Protein AF-A0A920MKR8-F1 (afdb_monomer)

Sequence (164 aa):
MLYVSTPLGYVAAIDARTGQEIWTFSTETWEHGRPANNGFNHRGVTFWEKPTSDGFEPRIIMSTANAFLWSINAETGEPDDSFGTNGRTDLTEGLGRYVDRSMIAHSAAVPIVGDTVIIGSVVYDQPMFDMTPEKLTDLPPGHVRGLTLIQESRNGFFIHSPVW

pLDDT: mean 88.16, std 14.95, range [36.19, 98.69]

Secondary structure (DSSP, 8-state):
-EEEE-TTSEEEEE-TTT--EEEEEE--GGGG-SPTTT-S-----EEEEEEETTEEEEEEEEE-TTSEEEEEETTT--B-TTSTBTTEEESSTTSSS---GGGEE--SPPPEETTEEEE--EEP-S--TTT--SSGGGSPP-EEEEEES--SSS-PPP--EE--

Mean predicted aligned error: 5.73 Å

Structure (mmCIF, N/CA/C/O backbone):
data_AF-A0A920MKR8-F1
#
_entry.id   AF-A0A920MKR8-F1
#
loop_
_atom_site.group_PDB
_atom_site.id
_atom_site.type_symbol
_atom_site.label_atom_id
_atom_site.label_alt_id
_atom_site.label_comp_id
_atom_site.label_asym_id
_atom_site.label_entity_id
_atom_site.label_seq_id
_atom_site.pdbx_PDB_ins_code
_atom_site.Cartn_x
_atom_site.Cartn_y
_atom_site.Cartn_z
_atom_site.occupancy
_atom_site.B_iso_or_equiv
_atom_site.auth_seq_id
_atom_site.auth_comp_id
_atom_site.auth_asym_id
_atom_site.auth_atom_id
_atom_site.pdbx_PDB_model_num
ATOM 1 N N . MET A 1 1 ? -13.960 5.295 11.675 1.00 92.81 1 MET A N 1
ATOM 2 C CA . MET A 1 1 ? -12.561 5.654 11.372 1.00 92.81 1 MET A CA 1
ATOM 3 C C . MET A 1 1 ? -12.478 6.015 9.899 1.00 92.81 1 MET A C 1
ATOM 5 O O . MET A 1 1 ? -13.155 5.369 9.106 1.00 92.81 1 MET A O 1
ATOM 9 N N . LEU A 1 2 ? -11.746 7.068 9.549 1.00 97.38 2 LEU A N 1
ATOM 10 C CA . LEU A 1 2 ? -11.441 7.452 8.171 1.00 97.38 2 LEU A CA 1
ATOM 11 C C . LEU A 1 2 ? -9.961 7.160 7.916 1.00 97.38 2 LEU A C 1
ATOM 13 O O . LEU A 1 2 ? -9.128 7.578 8.714 1.00 97.38 2 LEU A O 1
ATOM 17 N N . TYR A 1 3 ? -9.643 6.484 6.814 1.00 98.31 3 TYR A N 1
ATOM 18 C CA . TYR A 1 3 ? -8.264 6.201 6.415 1.00 98.31 3 TYR A CA 1
ATOM 19 C C . TYR A 1 3 ? -7.901 7.013 5.180 1.00 98.31 3 TYR A C 1
ATOM 21 O O . TYR A 1 3 ? -8.637 7.002 4.191 1.00 98.31 3 TYR A O 1
ATOM 29 N N . VAL A 1 4 ? -6.769 7.709 5.228 1.00 97.00 4 VAL A N 1
ATOM 30 C CA . VAL A 1 4 ? -6.294 8.558 4.130 1.00 97.00 4 VAL A CA 1
ATOM 31 C C . VAL A 1 4 ? -4.841 8.256 3.810 1.00 97.00 4 VAL A C 1
ATOM 33 O O . VAL A 1 4 ? -4.041 8.025 4.711 1.00 97.00 4 VAL A O 1
ATOM 36 N N . SER A 1 5 ? -4.495 8.280 2.523 1.00 97.19 5 SER A N 1
ATOM 37 C CA . SER A 1 5 ? -3.104 8.219 2.070 1.00 97.19 5 SER A CA 1
ATOM 38 C C . SER A 1 5 ? -2.625 9.564 1.551 1.00 97.19 5 SER A C 1
ATOM 40 O O . SER A 1 5 ? -3.413 10.297 0.951 1.00 97.19 5 SER A O 1
ATOM 42 N N . THR A 1 6 ? -1.325 9.825 1.643 1.00 95.94 6 THR A N 1
ATOM 43 C CA . THR A 1 6 ? -0.693 10.980 0.991 1.00 95.94 6 THR A CA 1
ATOM 44 C C . THR A 1 6 ? 0.174 10.557 -0.201 1.00 95.94 6 THR A C 1
ATOM 46 O O . THR A 1 6 ? 0.631 9.412 -0.263 1.00 95.94 6 THR A O 1
ATOM 49 N N . PRO A 1 7 ? 0.476 11.476 -1.139 1.00 93.69 7 PRO A N 1
ATOM 50 C CA . PRO A 1 7 ? 1.400 11.202 -2.241 1.00 93.69 7 PRO A CA 1
ATOM 51 C C . PRO A 1 7 ? 2.816 10.778 -1.818 1.00 93.69 7 PRO A C 1
ATOM 53 O O . PRO A 1 7 ? 3.509 10.134 -2.600 1.00 93.69 7 PRO A O 1
ATOM 56 N N . LEU A 1 8 ? 3.243 11.118 -0.594 1.00 94.50 8 LEU A N 1
ATOM 57 C CA . LEU A 1 8 ? 4.551 10.746 -0.037 1.00 94.50 8 LEU A CA 1
ATOM 58 C C . LEU A 1 8 ? 4.542 9.384 0.671 1.00 94.50 8 LEU A C 1
ATOM 60 O O . LEU A 1 8 ? 5.510 9.033 1.339 1.00 94.50 8 LEU A O 1
ATOM 64 N N . GLY A 1 9 ? 3.464 8.611 0.533 1.00 95.38 9 GLY A N 1
ATOM 65 C CA . GLY A 1 9 ? 3.389 7.261 1.075 1.00 95.38 9 GLY A CA 1
ATOM 66 C C . GLY A 1 9 ? 3.105 7.204 2.573 1.00 95.38 9 GLY A C 1
ATOM 67 O O . GLY A 1 9 ? 3.532 6.253 3.226 1.00 95.38 9 GLY A O 1
ATOM 68 N N . TYR A 1 10 ? 2.411 8.205 3.114 1.00 97.62 10 TYR A N 1
ATOM 69 C CA . TYR A 1 10 ? 1.848 8.119 4.459 1.00 97.62 10 TYR A CA 1
ATOM 70 C C . TYR A 1 10 ? 0.446 7.523 4.407 1.00 97.62 10 TYR A C 1
ATOM 72 O O . TYR A 1 10 ? -0.279 7.754 3.436 1.00 97.62 10 TYR A O 1
ATOM 80 N N . VAL A 1 11 ? 0.058 6.839 5.480 1.00 98.12 11 VAL A N 1
ATOM 81 C CA . VAL A 1 11 ? -1.326 6.469 5.791 1.00 98.12 11 VAL A CA 1
ATOM 82 C C . VAL A 1 11 ? -1.656 7.006 7.170 1.00 98.12 11 VAL A C 1
ATOM 84 O O . VAL A 1 11 ? -0.867 6.822 8.088 1.00 98.12 11 VAL A O 1
ATOM 87 N N . ALA A 1 12 ? -2.813 7.635 7.328 1.00 98.38 12 ALA A N 1
ATOM 88 C CA . ALA A 1 12 ? -3.306 8.051 8.633 1.00 98.38 12 ALA A CA 1
ATOM 89 C C . ALA A 1 12 ? -4.712 7.509 8.880 1.00 98.38 12 ALA A C 1
ATOM 91 O O . ALA A 1 12 ? -5.538 7.460 7.959 1.00 98.38 12 ALA A O 1
ATOM 92 N N . ALA A 1 13 ? -4.983 7.148 10.131 1.00 98.69 13 ALA A N 1
ATOM 93 C CA . ALA A 1 13 ? -6.330 6.956 10.638 1.00 98.69 13 ALA A CA 1
ATOM 94 C C . ALA A 1 13 ? -6.792 8.206 11.378 1.00 98.69 13 ALA A C 1
ATOM 96 O O . ALA A 1 13 ? -6.076 8.767 12.206 1.00 98.69 13 ALA A O 1
ATOM 97 N N . ILE A 1 14 ? -8.017 8.623 11.087 1.00 98.56 14 ILE A N 1
ATOM 98 C CA . ILE A 1 14 ? -8.629 9.833 11.621 1.00 98.56 14 ILE A CA 1
ATOM 99 C C . ILE A 1 14 ? -9.986 9.462 12.227 1.00 98.56 14 ILE A C 1
ATOM 101 O O . ILE A 1 14 ? -10.761 8.682 11.653 1.00 98.56 14 ILE A O 1
ATOM 105 N N . ASP A 1 15 ? -10.311 10.028 13.386 1.00 98.31 15 ASP A N 1
ATOM 106 C CA . ASP A 1 15 ? -11.672 9.997 13.911 1.00 98.31 15 ASP A CA 1
ATOM 107 C C . ASP A 1 15 ? -12.575 10.788 12.952 1.00 98.31 15 ASP A C 1
ATOM 109 O O . ASP A 1 15 ? -12.464 12.003 12.805 1.00 98.31 15 ASP A O 1
ATOM 113 N N . ALA A 1 16 ? -13.490 10.089 12.279 1.00 96.69 16 ALA A N 1
ATOM 114 C CA . ALA A 1 16 ? -14.320 10.678 11.229 1.00 96.69 16 ALA A CA 1
ATOM 115 C C . ALA A 1 16 ? -15.314 11.738 11.746 1.00 96.69 16 ALA A C 1
ATOM 117 O O . ALA A 1 16 ? -15.859 12.500 10.952 1.00 96.69 16 ALA A O 1
ATOM 118 N N . ARG A 1 17 ? -15.578 11.777 13.057 1.00 98.06 17 ARG A N 1
ATOM 119 C CA . ARG A 1 17 ? -16.476 12.742 13.694 1.00 98.06 17 ARG A CA 1
ATOM 120 C C . ARG A 1 17 ? -15.723 13.982 14.162 1.00 98.06 17 ARG A C 1
ATOM 122 O O . ARG A 1 17 ? -16.268 15.076 14.061 1.00 98.06 17 ARG A O 1
ATOM 129 N N . THR A 1 18 ? -14.520 13.820 14.713 1.00 98.19 18 THR A N 1
ATOM 130 C CA . THR A 1 18 ? -13.758 14.928 15.318 1.00 98.19 18 THR A CA 1
ATOM 131 C C . THR A 1 18 ? -12.656 15.478 14.418 1.00 98.19 18 THR A C 1
ATOM 133 O O . THR A 1 18 ? -12.204 16.599 14.636 1.00 98.19 18 THR A O 1
ATOM 136 N N . GLY A 1 19 ? -12.216 14.711 13.420 1.00 97.56 19 GLY A N 1
ATOM 137 C CA . GLY A 1 19 ? -11.065 15.040 12.582 1.00 97.56 19 GLY A CA 1
ATOM 138 C C . GLY A 1 19 ? -9.714 14.851 13.279 1.00 97.56 19 GLY A C 1
ATOM 139 O O . GLY A 1 19 ? -8.695 15.238 12.716 1.00 97.56 19 GLY A O 1
ATOM 140 N N . GLN A 1 20 ? -9.682 14.285 14.490 1.00 98.38 20 GLN A N 1
ATOM 141 C CA . GLN A 1 20 ? -8.433 14.033 15.209 1.00 98.38 20 GLN A CA 1
ATOM 142 C C . GLN A 1 20 ? -7.694 12.829 14.625 1.00 98.38 20 GLN A C 1
ATOM 144 O O . GLN A 1 20 ? -8.302 11.794 14.349 1.00 98.38 20 GLN A O 1
ATOM 149 N N . GLU A 1 21 ? -6.381 12.966 14.459 1.00 98.25 21 GLU A N 1
ATOM 150 C CA . GLU A 1 21 ? -5.497 11.857 14.110 1.00 98.25 21 GLU A CA 1
ATOM 151 C C . GLU A 1 21 ? -5.472 10.818 15.239 1.00 98.25 21 GLU A C 1
ATOM 153 O O . GLU A 1 21 ? -5.374 11.168 16.415 1.00 98.25 21 GLU A O 1
ATOM 158 N N . ILE A 1 22 ? -5.576 9.545 14.864 1.00 98.50 22 ILE A N 1
ATOM 159 C CA . ILE A 1 22 ? -5.484 8.390 15.763 1.00 98.50 22 ILE A CA 1
ATOM 160 C C . ILE A 1 22 ? -4.078 7.796 15.671 1.00 98.50 22 ILE A C 1
ATOM 162 O O . ILE A 1 22 ? -3.421 7.595 16.689 1.00 98.50 22 ILE A O 1
ATOM 166 N N . TRP A 1 23 ? -3.615 7.546 14.447 1.00 98.69 23 TRP A N 1
ATOM 167 C CA . TRP A 1 23 ? -2.258 7.104 14.149 1.00 98.69 23 TRP A CA 1
ATOM 168 C C . TRP A 1 23 ? -1.855 7.547 12.744 1.00 98.69 23 TRP A C 1
ATOM 170 O O . TRP A 1 23 ? -2.711 7.743 11.874 1.00 98.69 23 TRP A O 1
ATOM 180 N N . THR A 1 24 ? -0.544 7.626 12.517 1.00 98.56 24 THR A N 1
ATOM 181 C CA . THR A 1 24 ? 0.066 7.836 11.202 1.00 98.56 24 THR A CA 1
ATOM 182 C C . THR A 1 24 ? 1.202 6.844 10.990 1.00 98.56 24 THR A C 1
ATOM 184 O O . THR A 1 24 ? 2.035 6.636 11.868 1.00 98.56 24 THR A O 1
ATOM 187 N N . PHE A 1 25 ? 1.257 6.272 9.793 1.00 98.56 25 PHE A N 1
ATOM 188 C CA . PHE A 1 25 ? 2.292 5.364 9.324 1.00 98.56 25 PHE A CA 1
ATOM 189 C C . PHE A 1 25 ? 3.006 5.952 8.100 1.00 98.56 25 PHE A C 1
ATOM 191 O O . PHE A 1 25 ? 2.360 6.505 7.207 1.00 98.56 25 PHE A O 1
ATOM 198 N N . SER A 1 26 ? 4.333 5.813 8.041 1.00 97.56 26 SER A N 1
ATOM 199 C CA . SER A 1 26 ? 5.169 6.218 6.904 1.00 97.56 26 SER A CA 1
ATOM 200 C C . SER A 1 26 ? 5.774 4.992 6.235 1.00 97.56 26 SER A C 1
ATOM 202 O O . SER A 1 26 ? 6.393 4.163 6.891 1.00 97.56 26 SER A O 1
ATOM 204 N N . THR A 1 27 ? 5.656 4.913 4.911 1.00 96.25 27 THR A N 1
ATOM 205 C CA . THR A 1 27 ? 6.319 3.873 4.102 1.00 96.25 27 THR A CA 1
ATOM 206 C C . THR A 1 27 ? 7.738 4.254 3.679 1.00 96.25 27 THR A C 1
ATOM 208 O O . THR A 1 27 ? 8.413 3.449 3.034 1.00 96.25 27 THR A O 1
ATOM 211 N N . GLU A 1 28 ? 8.142 5.503 3.954 1.00 95.56 28 GLU A N 1
ATOM 212 C CA . GLU A 1 28 ? 9.429 6.097 3.555 1.00 95.56 28 GLU A CA 1
ATOM 213 C C . GLU A 1 28 ? 9.695 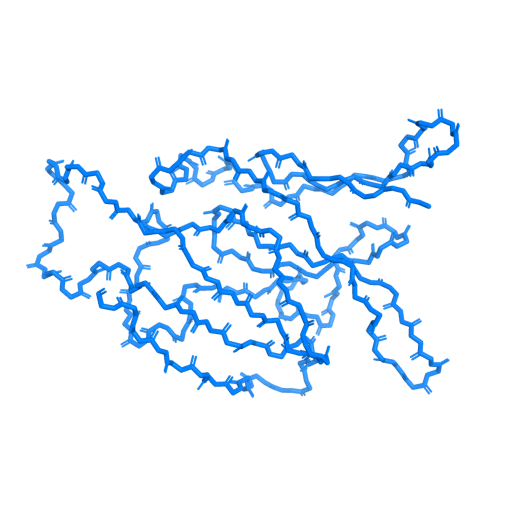6.010 2.042 1.00 95.56 28 GLU A C 1
ATOM 215 O O . GLU A 1 28 ? 10.821 6.116 1.567 1.00 95.56 28 GLU A O 1
ATOM 220 N N . THR A 1 29 ? 8.639 5.868 1.228 1.00 94.12 29 THR A N 1
ATOM 221 C CA . THR A 1 29 ? 8.783 5.697 -0.226 1.00 94.12 29 THR A CA 1
ATOM 222 C C . THR A 1 29 ? 9.502 6.859 -0.913 1.00 94.12 29 THR A C 1
ATOM 224 O O . THR A 1 29 ? 10.019 6.676 -2.013 1.00 94.12 29 THR A O 1
ATOM 227 N N . TRP A 1 30 ? 9.511 8.043 -0.299 1.00 92.88 30 TRP A N 1
ATOM 228 C CA . TRP A 1 30 ? 10.177 9.240 -0.804 1.00 92.88 30 TRP A CA 1
ATOM 229 C C . TRP A 1 30 ? 11.705 9.170 -0.702 1.00 92.88 30 TRP A C 1
ATOM 231 O O . TRP A 1 30 ? 12.383 9.862 -1.462 1.00 92.88 30 TRP A O 1
ATOM 241 N N . GLU A 1 31 ? 12.253 8.303 0.154 1.00 94.00 31 GLU A N 1
ATOM 242 C CA . GLU A 1 31 ? 13.701 8.098 0.274 1.00 94.00 31 GLU A CA 1
ATOM 243 C C . GLU A 1 31 ? 14.306 7.449 -0.978 1.00 94.00 31 GLU A C 1
ATOM 245 O O . GLU A 1 31 ? 15.488 7.616 -1.265 1.00 94.00 31 GLU A O 1
ATOM 250 N N . HIS A 1 32 ? 13.484 6.770 -1.784 1.00 89.88 32 HIS A N 1
ATOM 251 C CA . HIS A 1 32 ? 13.904 6.126 -3.031 1.00 89.88 32 HIS A CA 1
ATOM 252 C C . HIS A 1 32 ? 13.899 7.065 -4.248 1.00 89.88 32 HIS A C 1
ATOM 254 O O . HIS A 1 32 ? 14.026 6.613 -5.386 1.00 89.88 32 HIS A O 1
ATOM 260 N N . GLY A 1 33 ? 13.767 8.374 -4.024 1.00 89.00 33 GLY A N 1
ATOM 261 C CA . GLY A 1 33 ? 13.783 9.378 -5.079 1.00 89.00 33 GLY A CA 1
ATOM 262 C C . GLY A 1 33 ? 12.445 9.522 -5.801 1.00 89.00 33 GLY A C 1
ATOM 263 O O . GLY A 1 33 ? 11.382 9.153 -5.299 1.00 89.00 33 GLY A O 1
ATOM 264 N N . ARG A 1 34 ? 12.484 10.144 -6.984 1.00 89.12 34 ARG A N 1
ATOM 265 C CA . ARG A 1 34 ? 11.275 10.451 -7.754 1.00 89.12 34 ARG A CA 1
ATOM 266 C C . ARG A 1 34 ? 10.658 9.155 -8.316 1.00 89.12 34 ARG A C 1
ATOM 268 O O . ARG A 1 34 ? 11.342 8.466 -9.066 1.00 89.12 34 ARG A O 1
ATOM 275 N N . PRO A 1 35 ? 9.368 8.870 -8.052 1.00 90.88 35 PRO A N 1
ATOM 276 C CA . PRO A 1 35 ? 8.693 7.692 -8.595 1.00 90.88 35 PRO A CA 1
ATOM 277 C C . PRO A 1 35 ? 8.609 7.683 -10.123 1.00 90.88 35 PRO A C 1
ATOM 279 O O . PRO A 1 35 ? 8.540 8.746 -10.753 1.00 90.88 35 PRO A O 1
ATOM 282 N N . ALA A 1 36 ? 8.518 6.483 -10.702 1.00 87.94 36 ALA A N 1
ATOM 283 C CA . ALA A 1 36 ? 8.406 6.287 -12.143 1.00 87.94 36 ALA A CA 1
ATOM 284 C C . ALA A 1 36 ? 7.225 7.067 -12.752 1.00 87.94 36 ALA A C 1
ATOM 286 O O . ALA A 1 36 ? 6.093 7.002 -12.261 1.00 87.94 36 ALA A O 1
ATOM 287 N N . ASN A 1 37 ? 7.506 7.775 -13.852 1.00 84.19 37 ASN A N 1
ATOM 288 C CA . ASN A 1 37 ? 6.569 8.544 -14.679 1.00 84.19 37 ASN A CA 1
ATOM 289 C C . ASN A 1 37 ? 5.832 9.686 -13.937 1.00 84.19 37 ASN A C 1
ATOM 291 O O . ASN A 1 37 ? 6.196 10.861 -14.030 1.00 84.19 37 ASN A O 1
ATOM 295 N N . ASN A 1 38 ? 4.838 9.338 -13.122 1.00 81.75 38 ASN A N 1
ATOM 296 C CA . ASN A 1 38 ? 3.878 10.272 -12.536 1.00 81.75 38 ASN A CA 1
ATOM 297 C C . ASN A 1 38 ? 4.388 11.007 -11.282 1.00 81.75 38 ASN A C 1
ATOM 299 O O . ASN A 1 3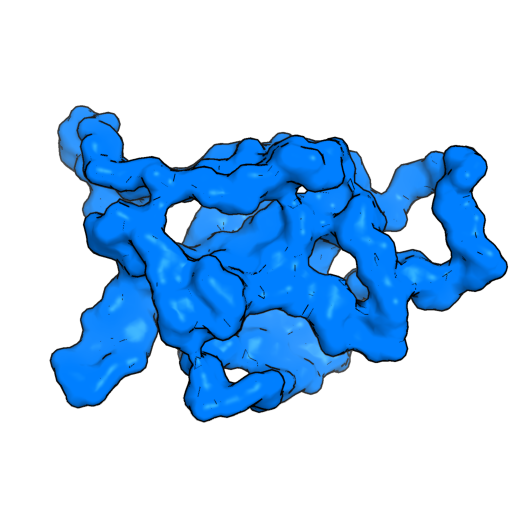8 ? 3.654 11.817 -10.722 1.00 81.75 38 ASN A O 1
ATOM 303 N N . GLY A 1 39 ? 5.616 10.756 -10.817 1.00 86.31 39 GLY A N 1
ATOM 304 C CA . GLY A 1 39 ? 6.138 11.352 -9.584 1.00 86.31 39 GLY A CA 1
ATOM 305 C C . GLY A 1 39 ? 5.336 10.948 -8.336 1.00 86.31 39 GLY A C 1
ATOM 306 O O . GLY A 1 39 ? 4.702 9.893 -8.307 1.00 86.31 39 GLY A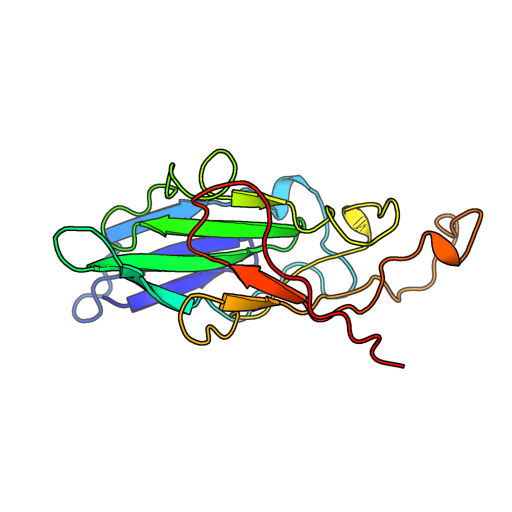 O 1
ATOM 307 N N . PHE A 1 40 ? 5.366 11.781 -7.291 1.00 89.94 40 PHE A N 1
ATOM 308 C CA . PHE A 1 40 ? 4.628 11.522 -6.051 1.00 89.94 40 PHE A CA 1
ATOM 309 C C . PHE A 1 40 ? 3.133 11.756 -6.255 1.00 89.94 40 PHE A C 1
ATOM 311 O O . PHE A 1 40 ? 2.650 12.883 -6.195 1.00 89.94 40 PHE A O 1
ATOM 318 N N . ASN A 1 41 ? 2.413 10.666 -6.497 1.00 91.81 41 ASN A N 1
ATOM 319 C CA . ASN A 1 41 ? 0.963 10.604 -6.571 1.00 91.81 41 ASN A CA 1
ATOM 320 C C . ASN A 1 41 ? 0.503 9.297 -5.925 1.00 91.81 41 ASN A C 1
ATOM 322 O O . ASN A 1 41 ? 1.121 8.253 -6.125 1.00 91.81 41 ASN A O 1
ATOM 326 N N . HIS A 1 42 ? -0.601 9.337 -5.182 1.00 95.19 42 HIS A N 1
ATOM 327 C CA . HIS A 1 42 ? -1.200 8.147 -4.586 1.00 95.19 42 HIS A CA 1
ATOM 328 C C . HIS A 1 42 ? -2.721 8.306 -4.521 1.00 95.19 42 HIS A C 1
ATOM 330 O O . HIS A 1 42 ? -3.209 9.377 -4.166 1.00 95.19 42 HIS A O 1
ATOM 336 N N . ARG A 1 43 ? -3.471 7.271 -4.911 1.00 94.88 43 ARG A N 1
ATOM 337 C CA . ARG A 1 43 ? -4.926 7.354 -5.148 1.00 94.88 43 ARG A CA 1
ATOM 338 C C . ARG A 1 43 ? -5.783 6.730 -4.048 1.00 94.88 43 ARG A C 1
ATOM 340 O O . ARG A 1 43 ? -7.001 6.734 -4.178 1.00 94.88 43 ARG A O 1
ATOM 347 N N . GLY A 1 44 ? -5.179 6.215 -2.983 1.00 95.56 44 GLY A N 1
ATOM 348 C CA . GLY A 1 44 ? -5.909 5.723 -1.817 1.00 95.56 44 GLY A CA 1
ATOM 349 C C . GLY A 1 44 ? -5.417 4.374 -1.317 1.00 95.56 44 GLY A C 1
ATOM 350 O O . GLY A 1 44 ? -4.553 3.746 -1.918 1.00 95.56 44 GLY A O 1
ATOM 351 N N . VAL A 1 45 ? -6.006 3.934 -0.213 1.00 98.12 45 VAL A N 1
ATOM 352 C CA . VAL A 1 45 ? -5.755 2.632 0.411 1.00 98.12 45 VAL A CA 1
ATOM 353 C C . VAL A 1 45 ? -6.970 1.727 0.264 1.00 98.12 45 VAL A C 1
ATOM 355 O O . VAL A 1 45 ? -8.039 2.174 -0.149 1.00 98.12 45 VAL A O 1
ATOM 358 N N . THR A 1 46 ? -6.828 0.450 0.597 1.00 98.44 46 THR A N 1
ATOM 359 C CA . THR A 1 46 ? -7.948 -0.500 0.618 1.00 98.44 46 THR A CA 1
ATOM 360 C C . THR A 1 46 ? -8.064 -1.139 1.990 1.00 98.44 46 THR A C 1
ATOM 362 O O . THR A 1 46 ? -7.064 -1.560 2.560 1.00 98.44 46 THR A O 1
ATOM 365 N N . PHE A 1 47 ? -9.278 -1.178 2.533 1.00 98.06 47 PHE A N 1
ATOM 366 C CA . PHE A 1 47 ? -9.571 -1.886 3.773 1.00 98.06 47 PHE A CA 1
ATOM 367 C C . PHE A 1 47 ? -9.819 -3.365 3.475 1.00 98.06 47 PHE A C 1
ATOM 369 O O . PHE A 1 47 ? -10.512 -3.690 2.510 1.00 98.06 47 PHE A O 1
ATOM 376 N N . TRP A 1 48 ? -9.276 -4.246 4.305 1.00 97.88 48 TRP A N 1
ATOM 377 C CA . TRP A 1 48 ? -9.460 -5.688 4.199 1.00 97.88 48 TRP A CA 1
ATOM 378 C C . TRP A 1 48 ? -9.672 -6.297 5.579 1.00 97.88 48 TRP A C 1
ATOM 380 O O . TRP A 1 48 ? -8.941 -5.992 6.517 1.00 97.88 48 TRP A O 1
ATOM 390 N N . GLU A 1 49 ? -10.671 -7.162 5.699 1.00 97.06 49 GLU A N 1
ATOM 391 C CA . GLU A 1 49 ? -10.905 -7.954 6.904 1.00 97.06 49 GLU A CA 1
ATOM 392 C C . GLU A 1 49 ? -10.090 -9.237 6.791 1.00 97.06 49 GLU A C 1
ATOM 394 O O . GLU A 1 49 ? -10.488 -10.175 6.103 1.00 97.06 49 GLU A O 1
ATOM 399 N N . LYS A 1 50 ? -8.923 -9.265 7.437 1.00 95.88 50 LYS A N 1
ATOM 400 C CA . LYS A 1 50 ? -8.051 -10.435 7.423 1.00 95.88 50 LYS A CA 1
ATOM 401 C C . LYS A 1 50 ? -8.677 -11.557 8.247 1.00 95.88 50 LYS A C 1
ATOM 403 O O . LYS A 1 50 ? -8.860 -11.353 9.447 1.00 95.88 50 LYS A O 1
ATOM 408 N N . PRO A 1 51 ? -8.946 -12.738 7.675 1.00 93.94 51 PRO A N 1
ATOM 409 C CA . PRO A 1 51 ? -9.445 -13.868 8.447 1.00 93.94 51 PRO A CA 1
ATOM 410 C C . PRO A 1 51 ? -8.408 -14.354 9.469 1.00 93.94 51 PRO A C 1
ATOM 412 O O . PRO A 1 51 ? -7.222 -14.474 9.156 1.00 93.94 51 PRO A O 1
ATOM 415 N N . THR A 1 52 ? -8.859 -14.674 10.679 1.00 91.12 52 THR A N 1
ATOM 416 C CA . THR A 1 52 ? -8.074 -15.323 11.739 1.00 91.12 52 THR A CA 1
ATOM 417 C C . THR A 1 52 ? -8.852 -16.498 12.336 1.00 91.12 52 THR A C 1
ATOM 419 O O . THR A 1 52 ? -10.015 -16.724 11.998 1.00 91.12 52 THR A O 1
ATOM 422 N N . SER A 1 53 ? -8.228 -17.273 13.231 1.00 90.88 53 SER A N 1
ATOM 423 C CA . SER A 1 53 ? -8.900 -18.371 13.947 1.00 90.88 53 SER A CA 1
ATOM 424 C C . SER A 1 53 ? -10.131 -17.920 14.735 1.00 90.88 53 SER A C 1
ATOM 426 O O . SER A 1 53 ? -11.071 -18.696 14.896 1.00 90.88 53 SER A O 1
ATOM 428 N N . ASP A 1 54 ? -10.120 -16.674 15.208 1.00 92.69 54 ASP A N 1
ATOM 429 C CA . ASP A 1 54 ? -11.086 -16.137 16.169 1.00 92.69 54 ASP A CA 1
ATOM 430 C C . ASP A 1 54 ? -11.968 -15.028 15.568 1.00 92.69 54 ASP A C 1
ATOM 432 O O . ASP A 1 54 ? -12.710 -14.358 16.287 1.00 92.69 54 ASP A O 1
ATOM 436 N N . GLY A 1 55 ? -11.918 -14.836 14.245 1.00 94.25 55 GLY A N 1
ATOM 437 C CA . GLY A 1 55 ? -12.739 -13.862 13.533 1.00 94.25 55 GLY A CA 1
ATOM 438 C C . GLY A 1 55 ? -11.972 -13.152 12.428 1.00 94.25 55 GLY A C 1
ATOM 439 O O . GLY A 1 55 ? -11.423 -13.791 11.533 1.00 94.25 55 GLY A O 1
ATOM 440 N N . PHE A 1 56 ? -11.978 -11.821 12.475 1.00 95.44 56 PHE A N 1
ATOM 441 C CA . PHE A 1 56 ? -11.306 -10.979 11.496 1.00 95.44 56 PHE A CA 1
ATOM 442 C C . PHE A 1 56 ? -10.500 -9.890 12.185 1.00 95.44 56 PHE A C 1
ATOM 444 O O . PHE A 1 56 ? -10.955 -9.293 13.159 1.00 95.44 56 PHE A O 1
ATOM 451 N N . GLU A 1 57 ? -9.329 -9.596 11.635 1.00 96.25 57 GLU A N 1
ATOM 452 C CA . GLU A 1 57 ? -8.520 -8.460 12.045 1.00 96.25 57 GLU A CA 1
ATOM 453 C C . GLU A 1 57 ? -8.441 -7.441 10.900 1.00 96.25 57 GLU A C 1
ATOM 455 O O . GLU A 1 57 ? -8.057 -7.783 9.778 1.00 96.25 57 GLU A O 1
ATOM 460 N N . PRO A 1 58 ? -8.787 -6.171 11.130 1.00 97.81 58 PRO A N 1
ATOM 461 C CA . PRO A 1 58 ? -8.849 -5.198 10.054 1.00 97.81 58 PRO A CA 1
ATOM 462 C C . PRO A 1 58 ? -7.443 -4.782 9.593 1.00 97.81 58 PRO A C 1
ATOM 464 O O . PRO A 1 58 ? -6.519 -4.582 10.393 1.00 97.81 58 PRO A O 1
ATOM 467 N N . ARG A 1 59 ? -7.275 -4.635 8.279 1.00 98.38 59 ARG A N 1
ATOM 468 C CA . ARG A 1 59 ? -6.027 -4.238 7.623 1.00 98.38 59 ARG A CA 1
ATOM 469 C C . ARG A 1 59 ? -6.238 -3.109 6.636 1.00 98.38 59 ARG A C 1
ATOM 471 O O . ARG A 1 59 ? -7.257 -3.037 5.953 1.00 98.38 59 ARG A O 1
ATOM 478 N N . ILE A 1 60 ? -5.225 -2.260 6.531 1.00 98.56 60 ILE A N 1
ATOM 479 C CA . ILE A 1 60 ? -5.075 -1.296 5.451 1.00 98.56 60 ILE A CA 1
ATOM 480 C C . ILE A 1 60 ? -4.003 -1.806 4.497 1.00 9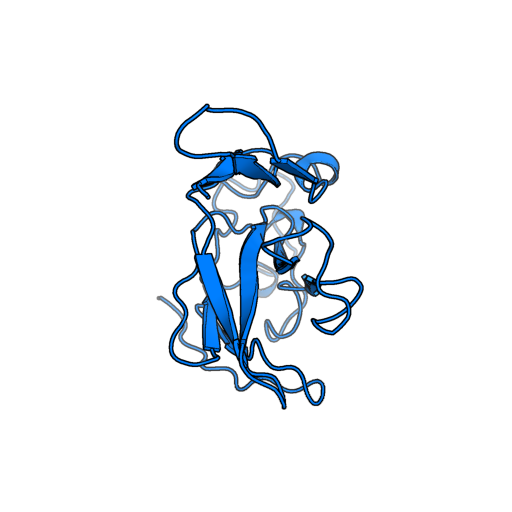8.56 60 ILE A C 1
ATOM 482 O O . ILE A 1 60 ? -2.849 -1.987 4.880 1.00 98.56 60 ILE A O 1
ATOM 486 N N . ILE A 1 61 ? -4.402 -2.028 3.249 1.00 98.50 61 ILE A N 1
ATOM 487 C CA . ILE A 1 61 ? -3.538 -2.478 2.166 1.00 98.50 61 ILE A CA 1
ATOM 488 C C . ILE A 1 61 ? -3.167 -1.282 1.291 1.00 98.50 61 ILE A C 1
ATOM 490 O O . ILE A 1 61 ? -4.036 -0.530 0.833 1.00 98.50 61 ILE A O 1
ATOM 494 N N . MET A 1 62 ? -1.867 -1.109 1.054 1.00 97.94 62 MET A N 1
ATOM 495 C CA . MET A 1 62 ? -1.339 0.011 0.279 1.00 97.94 62 MET A CA 1
ATOM 496 C C . MET A 1 62 ? -0.141 -0.402 -0.573 1.00 97.94 62 MET A C 1
ATOM 498 O O . MET A 1 62 ? 0.862 -0.891 -0.063 1.00 97.94 62 MET A O 1
ATOM 502 N N . SER A 1 63 ? -0.219 -0.147 -1.878 1.00 96.69 63 SER A N 1
ATOM 503 C CA . SER A 1 63 ? 0.934 -0.246 -2.775 1.00 96.69 63 SER A CA 1
ATOM 504 C C . SER A 1 63 ? 1.676 1.085 -2.848 1.00 96.69 63 SER A C 1
ATOM 506 O O . SER A 1 63 ? 1.031 2.121 -2.956 1.00 96.69 63 SER A O 1
ATOM 508 N N . THR A 1 64 ? 3.002 1.083 -2.856 1.00 95.81 64 THR A N 1
ATOM 509 C CA . THR A 1 64 ? 3.799 2.314 -2.791 1.00 95.81 64 THR A CA 1
ATOM 510 C C . THR A 1 64 ? 4.612 2.574 -4.049 1.00 95.81 64 THR A C 1
ATOM 512 O O . THR A 1 64 ? 4.891 1.690 -4.863 1.00 95.81 64 THR A O 1
ATOM 515 N N . ALA A 1 65 ? 5.029 3.829 -4.195 1.00 94.75 65 ALA A N 1
ATOM 516 C CA . ALA A 1 65 ? 5.817 4.291 -5.324 1.00 94.75 65 ALA A CA 1
ATOM 517 C C . ALA A 1 65 ? 7.184 3.595 -5.446 1.00 94.75 65 ALA A C 1
ATOM 519 O O . ALA A 1 65 ? 7.668 3.427 -6.556 1.00 94.75 65 ALA A O 1
ATOM 520 N N . ASN A 1 66 ? 7.766 3.137 -4.337 1.00 93.62 66 ASN A N 1
ATOM 521 C CA . ASN A 1 66 ? 8.976 2.318 -4.301 1.00 93.62 66 ASN A CA 1
ATOM 522 C C . ASN A 1 66 ? 8.689 0.813 -4.450 1.00 93.62 66 ASN A C 1
ATOM 524 O O . ASN A 1 66 ? 9.470 0.002 -3.969 1.00 93.62 66 ASN A O 1
ATOM 528 N N . ALA A 1 67 ? 7.586 0.425 -5.093 1.00 95.00 67 ALA A N 1
ATOM 529 C CA . ALA A 1 67 ? 7.260 -0.960 -5.439 1.00 95.00 67 ALA A CA 1
ATOM 530 C C . ALA A 1 67 ? 7.216 -1.941 -4.259 1.00 95.00 67 ALA A C 1
ATOM 532 O O . ALA A 1 67 ? 7.684 -3.073 -4.357 1.00 95.00 67 ALA A O 1
ATOM 533 N N . PHE A 1 68 ? 6.595 -1.525 -3.158 1.00 96.25 68 PHE A N 1
ATOM 534 C CA . PHE A 1 68 ? 6.169 -2.436 -2.100 1.00 96.25 68 PHE A CA 1
ATOM 535 C C . PHE A 1 68 ? 4.648 -2.489 -2.017 1.00 96.25 68 PHE A C 1
ATOM 537 O O . PHE A 1 68 ? 3.952 -1.529 -2.340 1.00 96.25 68 PHE A O 1
ATOM 544 N N . LEU A 1 69 ? 4.137 -3.624 -1.560 1.00 97.62 69 LEU A N 1
ATOM 545 C CA . LEU A 1 69 ? 2.775 -3.767 -1.074 1.00 97.62 69 LEU A CA 1
ATOM 546 C C . LEU A 1 69 ? 2.841 -3.916 0.439 1.00 97.62 69 LEU A C 1
ATOM 548 O O . LEU A 1 69 ? 3.521 -4.817 0.917 1.00 97.62 69 LEU A O 1
ATOM 552 N N . TRP A 1 70 ? 2.143 -3.058 1.166 1.00 98.25 70 TRP A N 1
ATOM 553 C CA . TRP A 1 70 ? 2.082 -3.055 2.621 1.00 98.25 70 TRP A CA 1
ATOM 554 C C . TRP A 1 70 ? 0.749 -3.606 3.115 1.00 98.25 70 TRP A C 1
ATOM 556 O O . TRP A 1 70 ? -0.293 -3.331 2.516 1.00 98.25 70 TRP A O 1
ATOM 566 N N . SER A 1 71 ? 0.803 -4.326 4.232 1.00 98.25 71 SER A N 1
ATOM 567 C CA . SER A 1 71 ? -0.340 -4.628 5.091 1.00 98.25 71 SER A CA 1
ATOM 568 C C . SER A 1 71 ? -0.093 -3.965 6.441 1.00 98.25 71 SER A C 1
ATOM 570 O O . SER A 1 71 ? 0.957 -4.164 7.049 1.00 98.25 71 SER A O 1
ATOM 572 N N . ILE A 1 72 ? -1.031 -3.133 6.881 1.00 98.62 72 ILE A N 1
ATOM 573 C CA . ILE A 1 72 ? -0.929 -2.328 8.102 1.00 98.62 72 ILE A CA 1
ATOM 574 C C . ILE A 1 72 ? -2.127 -2.669 8.984 1.00 98.62 72 ILE A C 1
ATOM 576 O O . ILE A 1 72 ? -3.253 -2.744 8.488 1.00 98.62 72 ILE A O 1
ATOM 580 N N . ASN A 1 73 ? -1.914 -2.869 10.281 1.00 98.38 73 ASN A N 1
ATOM 581 C CA . ASN A 1 73 ? -2.993 -3.028 11.247 1.00 98.38 73 ASN A CA 1
ATOM 582 C C . ASN A 1 73 ? -3.858 -1.758 11.256 1.00 98.38 73 ASN A C 1
ATOM 584 O O . ASN A 1 73 ? -3.380 -0.662 11.545 1.00 98.38 73 ASN A O 1
ATOM 588 N N . ALA A 1 74 ? -5.144 -1.896 10.928 1.00 98.44 74 ALA A N 1
ATOM 589 C CA . ALA A 1 74 ? -6.020 -0.742 10.757 1.00 98.44 74 ALA A CA 1
ATOM 590 C C . ALA A 1 74 ? -6.377 -0.040 12.080 1.00 98.44 74 ALA A C 1
ATOM 592 O O . ALA A 1 74 ? -6.867 1.090 12.056 1.00 98.44 74 ALA A O 1
ATOM 593 N N . GLU A 1 75 ? -6.162 -0.694 13.220 1.00 97.56 75 GLU A N 1
ATOM 594 C CA . GLU A 1 75 ? -6.439 -0.160 14.554 1.00 97.56 75 GLU A CA 1
ATOM 595 C C . GLU A 1 75 ? -5.214 0.534 15.151 1.00 97.56 75 GLU A C 1
ATOM 597 O O . GLU A 1 75 ? -5.369 1.590 15.762 1.00 97.56 75 GLU A O 1
ATOM 602 N N . THR A 1 76 ? -4.011 -0.013 14.939 1.00 98.12 76 THR A N 1
ATOM 603 C CA . THR A 1 76 ? -2.774 0.489 15.570 1.00 98.12 76 THR A CA 1
ATOM 604 C C . THR A 1 76 ? -1.878 1.305 14.640 1.00 98.12 76 THR A C 1
ATOM 606 O O . THR A 1 76 ? -1.084 2.110 15.120 1.00 98.12 76 THR A O 1
ATOM 609 N N . GLY A 1 77 ? -1.988 1.122 13.321 1.00 98.31 77 GLY A N 1
ATOM 610 C CA . GLY A 1 77 ? -1.081 1.728 12.343 1.00 98.31 77 GLY A CA 1
ATOM 611 C C . GLY A 1 77 ? 0.270 1.019 12.214 1.00 98.31 77 GLY A C 1
ATOM 612 O O . GLY A 1 77 ? 1.124 1.469 11.453 1.00 98.31 77 GLY A O 1
ATOM 613 N N . GLU A 1 78 ? 0.475 -0.089 12.928 1.00 98.50 78 GLU A N 1
ATOM 614 C CA . GLU A 1 78 ? 1.709 -0.874 12.865 1.00 98.50 78 GLU A CA 1
ATOM 615 C C . GLU A 1 78 ? 1.707 -1.824 11.653 1.00 98.50 78 GLU A C 1
ATOM 617 O O . GLU A 1 78 ? 0.640 -2.289 11.237 1.00 98.50 78 GLU A O 1
ATOM 622 N N . PRO A 1 79 ? 2.875 -2.143 11.066 1.00 98.12 79 PRO A N 1
ATOM 623 C CA . PRO A 1 79 ? 2.970 -3.157 10.018 1.00 98.12 79 PRO A CA 1
ATOM 624 C C . PRO A 1 79 ? 2.415 -4.520 10.469 1.00 98.12 79 PRO A C 1
ATOM 626 O O . PRO A 1 79 ? 2.612 -4.940 11.605 1.00 98.12 79 PRO A O 1
ATOM 629 N N . ASP A 1 80 ? 1.731 -5.238 9.575 1.00 96.62 80 ASP A N 1
ATOM 630 C CA . ASP A 1 80 ? 1.274 -6.607 9.839 1.00 96.62 80 ASP A CA 1
ATOM 631 C C . ASP A 1 80 ? 2.448 -7.585 9.725 1.00 96.62 80 ASP A C 1
ATOM 633 O O . ASP A 1 80 ? 2.771 -8.044 8.632 1.00 96.62 80 ASP A O 1
ATOM 637 N N . ASP A 1 81 ? 3.068 -7.942 10.846 1.00 93.44 81 ASP A N 1
ATOM 638 C CA . ASP A 1 81 ? 4.263 -8.802 10.885 1.00 93.44 81 ASP A CA 1
ATOM 639 C C . ASP A 1 81 ? 4.095 -10.179 10.227 1.00 93.44 81 ASP A C 1
ATOM 641 O O . ASP A 1 81 ? 5.078 -10.819 9.853 1.00 93.44 81 ASP A O 1
ATOM 645 N N . SER A 1 82 ? 2.860 -10.641 10.039 1.00 91.38 82 SER A N 1
ATOM 646 C CA . SER A 1 82 ? 2.584 -11.899 9.336 1.00 91.38 82 SER A CA 1
ATOM 647 C C . SER A 1 82 ? 2.478 -11.754 7.810 1.00 91.38 82 SER A C 1
ATOM 649 O O . SER A 1 82 ? 2.264 -12.743 7.110 1.00 91.38 82 SER A O 1
ATOM 651 N N . PHE A 1 83 ? 2.625 -10.537 7.280 1.00 94.38 83 PHE A N 1
ATOM 652 C CA . PHE A 1 83 ? 2.595 -10.251 5.853 1.00 94.38 83 PHE A CA 1
ATOM 653 C C . PHE A 1 83 ? 3.994 -9.929 5.319 1.00 94.38 83 PHE A C 1
ATOM 655 O O . PHE A 1 83 ? 4.589 -8.890 5.605 1.00 94.38 83 PHE A O 1
ATOM 662 N N . GLY A 1 84 ? 4.511 -10.809 4.468 1.00 92.38 84 GLY A N 1
ATOM 663 C CA . GLY A 1 84 ? 5.771 -10.629 3.763 1.00 92.38 84 GLY A CA 1
ATOM 664 C C . GLY A 1 84 ? 6.963 -10.559 4.709 1.00 92.38 84 GLY A C 1
ATOM 665 O O . GLY A 1 84 ? 7.230 -11.472 5.484 1.00 92.38 84 GLY A O 1
ATOM 666 N N . THR A 1 85 ? 7.749 -9.497 4.585 1.00 93.69 85 THR A N 1
ATOM 667 C CA . THR A 1 85 ? 8.885 -9.199 5.458 1.00 93.69 85 THR A CA 1
ATOM 668 C C . THR A 1 85 ? 8.684 -7.806 6.029 1.00 93.69 85 THR A C 1
ATOM 670 O O . THR A 1 85 ? 8.642 -6.841 5.269 1.00 93.69 85 THR A O 1
ATOM 673 N N . ASN A 1 86 ? 8.566 -7.702 7.356 1.00 94.75 86 ASN A N 1
ATOM 674 C CA . ASN A 1 86 ? 8.285 -6.450 8.069 1.00 94.75 86 ASN A CA 1
ATOM 675 C C . ASN A 1 86 ? 6.989 -5.766 7.577 1.00 94.75 86 ASN A C 1
ATOM 677 O O . ASN A 1 86 ? 6.977 -4.565 7.306 1.00 94.75 86 ASN A O 1
ATOM 681 N N . GLY A 1 87 ? 5.923 -6.547 7.368 1.00 96.31 87 GLY A N 1
ATOM 682 C CA . GLY A 1 87 ? 4.613 -6.053 6.929 1.00 96.31 87 GLY A CA 1
ATOM 683 C C . GLY A 1 87 ? 4.511 -5.637 5.466 1.00 96.31 87 GLY A C 1
ATOM 684 O O . GLY A 1 87 ? 3.538 -4.983 5.078 1.00 96.31 87 GLY A O 1
ATOM 685 N N . ARG A 1 88 ? 5.484 -6.014 4.626 1.00 96.81 88 ARG A N 1
ATOM 686 C CA . ARG A 1 88 ? 5.455 -5.718 3.191 1.00 96.81 88 ARG A CA 1
ATOM 687 C C . ARG A 1 88 ? 5.992 -6.825 2.300 1.00 96.81 88 ARG A C 1
ATOM 689 O O . ARG A 1 88 ? 6.881 -7.585 2.671 1.00 96.81 88 ARG A O 1
ATOM 696 N N . THR A 1 89 ? 5.495 -6.854 1.070 1.00 95.50 89 THR A N 1
ATOM 697 C CA . THR A 1 89 ? 5.994 -7.700 -0.019 1.00 95.50 89 THR A CA 1
ATOM 698 C C . THR A 1 89 ? 6.629 -6.836 -1.100 1.00 95.50 89 THR A C 1
ATOM 700 O O . THR A 1 89 ? 6.090 -5.789 -1.462 1.00 95.50 89 THR A O 1
ATOM 703 N N . ASP A 1 90 ? 7.769 -7.282 -1.621 1.00 95.19 90 ASP A N 1
ATOM 704 C CA . ASP A 1 90 ? 8.454 -6.627 -2.729 1.00 95.19 90 ASP A CA 1
ATOM 705 C C . ASP A 1 90 ? 7.771 -6.931 -4.068 1.00 95.19 90 ASP A C 1
ATOM 707 O O . ASP A 1 90 ? 7.623 -8.088 -4.461 1.00 95.19 90 ASP A O 1
ATOM 711 N N . LEU A 1 91 ? 7.344 -5.888 -4.775 1.00 94.94 91 LEU A N 1
ATOM 712 C CA . LEU A 1 91 ? 6.645 -6.009 -6.049 1.00 94.94 91 LEU A CA 1
ATOM 713 C C . LEU A 1 91 ? 7.599 -6.069 -7.243 1.00 94.94 91 LEU A C 1
ATOM 715 O O . LEU A 1 91 ? 7.136 -6.352 -8.348 1.00 94.94 91 LEU A O 1
ATOM 719 N N . THR A 1 92 ? 8.904 -5.860 -7.067 1.00 93.00 92 THR A N 1
ATOM 720 C CA . THR A 1 92 ? 9.866 -6.119 -8.151 1.00 93.00 92 THR A CA 1
ATOM 721 C C . THR A 1 92 ? 10.106 -7.616 -8.352 1.00 93.00 92 THR A C 1
ATOM 723 O O . THR A 1 92 ? 10.502 -8.049 -9.433 1.00 93.00 92 THR A O 1
ATOM 726 N N . GLU A 1 93 ? 9.805 -8.425 -7.336 1.00 91.94 93 GLU A N 1
ATOM 727 C CA . GLU A 1 93 ? 9.934 -9.877 -7.381 1.00 91.94 93 GLU A CA 1
ATOM 728 C C . GLU A 1 93 ? 8.847 -10.525 -8.250 1.00 91.94 93 GLU A C 1
ATOM 730 O O . GLU A 1 93 ? 7.733 -10.013 -8.402 1.00 91.94 93 GLU A O 1
ATOM 735 N N . GLY A 1 94 ? 9.166 -11.678 -8.844 1.00 87.81 94 GLY A N 1
ATOM 736 C CA . GLY A 1 94 ? 8.207 -12.459 -9.635 1.00 87.81 94 GLY A CA 1
ATOM 737 C C . GLY A 1 94 ? 7.794 -11.820 -10.969 1.00 87.81 94 GLY A 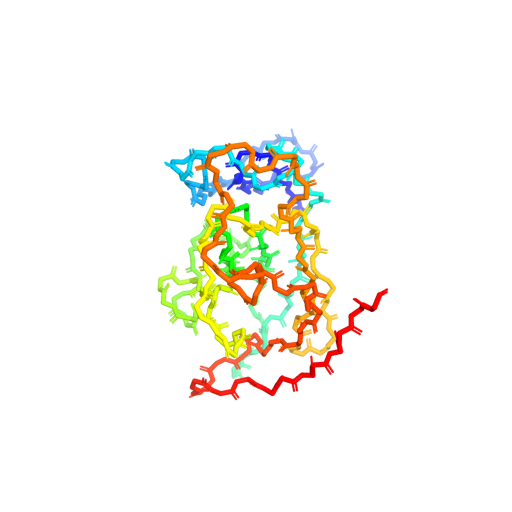C 1
ATOM 738 O O . GLY A 1 94 ? 6.767 -12.190 -11.533 1.00 87.81 94 GLY A O 1
ATOM 739 N N . LEU A 1 95 ? 8.567 -10.863 -11.498 1.00 88.06 95 LEU A N 1
ATOM 740 C CA . LEU A 1 95 ? 8.317 -10.239 -12.809 1.00 88.06 95 LEU A CA 1
ATOM 741 C C . LEU A 1 95 ? 8.881 -11.044 -13.996 1.00 88.06 95 LEU A C 1
ATOM 743 O O . LEU A 1 95 ? 8.747 -10.625 -15.146 1.00 88.06 95 LEU A O 1
ATOM 747 N N . GLY A 1 96 ? 9.504 -12.197 -13.730 1.00 87.56 96 GLY A N 1
ATOM 748 C CA . GLY A 1 96 ? 10.134 -13.059 -14.738 1.00 87.56 96 GLY A CA 1
ATOM 749 C C . GLY A 1 96 ? 11.471 -12.531 -15.271 1.00 87.56 96 GLY A C 1
ATOM 750 O O . GLY A 1 96 ? 12.085 -13.168 -16.122 1.00 87.56 96 GLY A O 1
ATOM 751 N N . ARG A 1 97 ? 11.919 -11.374 -14.777 1.00 85.69 97 ARG A N 1
ATOM 752 C CA . ARG A 1 97 ? 13.192 -10.725 -15.094 1.00 85.69 97 ARG A CA 1
ATOM 753 C C . ARG A 1 97 ? 13.583 -9.752 -13.988 1.00 85.69 97 ARG A C 1
ATOM 755 O O . ARG A 1 97 ? 12.731 -9.362 -13.191 1.00 85.69 97 ARG A O 1
ATOM 762 N N . TYR A 1 98 ? 14.849 -9.343 -13.985 1.00 88.38 98 TYR A N 1
ATOM 763 C CA . TYR A 1 98 ? 15.284 -8.206 -13.183 1.00 88.38 98 TYR A CA 1
ATOM 764 C C . TYR A 1 98 ? 14.614 -6.925 -13.690 1.00 88.38 98 TYR A C 1
ATOM 766 O O . TYR A 1 98 ? 14.493 -6.721 -14.898 1.00 88.38 98 TYR A O 1
ATOM 774 N N . VAL A 1 99 ? 14.176 -6.085 -12.757 1.00 87.44 99 VAL A N 1
ATOM 775 C CA . VAL A 1 99 ? 13.599 -4.771 -13.027 1.00 87.44 99 VAL A CA 1
ATOM 776 C C . VAL A 1 99 ? 14.208 -3.790 -12.039 1.00 87.44 99 VAL A C 1
ATOM 778 O O . VAL A 1 99 ? 14.154 -4.015 -10.830 1.00 87.44 99 VAL A O 1
ATOM 781 N N . ASP A 1 100 ? 14.764 -2.695 -12.552 1.00 88.50 100 ASP A N 1
ATOM 782 C CA . ASP A 1 100 ? 15.203 -1.586 -11.711 1.00 88.50 100 ASP A CA 1
ATOM 783 C C . ASP A 1 100 ? 13.980 -0.952 -11.029 1.00 88.50 100 ASP A C 1
ATOM 785 O O . ASP A 1 100 ? 13.029 -0.516 -11.687 1.00 88.50 100 ASP A O 1
ATOM 789 N N . ARG A 1 101 ? 13.999 -0.895 -9.692 1.00 91.00 101 ARG A N 1
ATOM 790 C CA . ARG A 1 101 ? 12.916 -0.327 -8.875 1.00 91.00 101 ARG A CA 1
ATOM 791 C C . ARG A 1 101 ? 12.598 1.121 -9.253 1.00 91.00 101 ARG A C 1
ATOM 793 O O . ARG A 1 101 ? 11.449 1.523 -9.140 1.00 91.00 101 ARG A O 1
ATOM 800 N N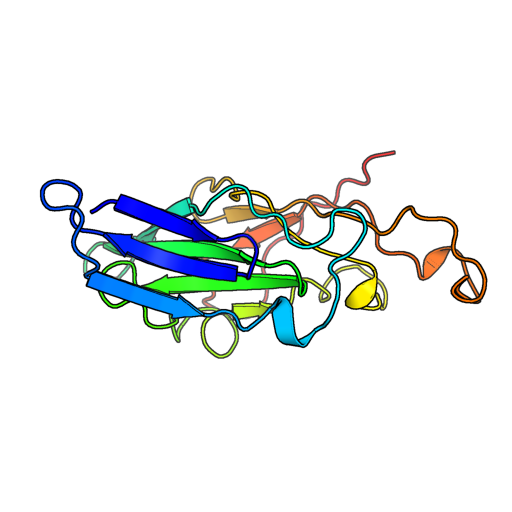 . SER A 1 102 ? 13.572 1.898 -9.722 1.00 88.81 102 SER A N 1
ATOM 801 C CA . SER A 1 102 ? 13.351 3.286 -10.154 1.00 88.81 102 SER A CA 1
ATOM 802 C C . SER A 1 102 ? 12.471 3.401 -11.407 1.00 88.81 102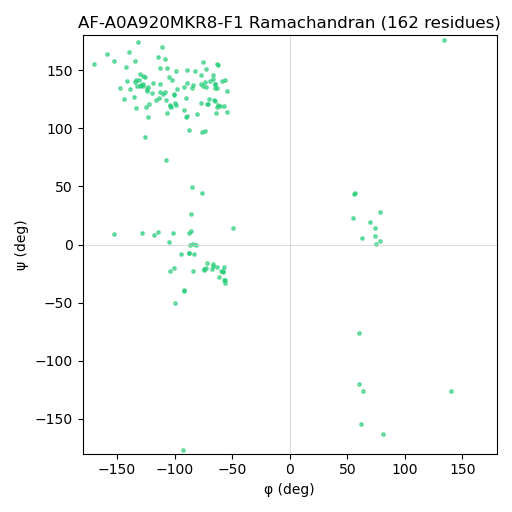 SER A C 1
ATOM 804 O O . SER A 1 102 ? 11.895 4.459 -11.669 1.00 88.81 102 SER A O 1
ATOM 806 N N . MET A 1 103 ? 12.317 2.310 -12.165 1.00 89.56 103 MET A N 1
ATOM 807 C CA . MET A 1 103 ? 11.543 2.280 -13.404 1.00 89.56 103 MET A CA 1
ATOM 808 C C . MET A 1 103 ? 10.093 1.815 -13.213 1.00 89.56 103 MET A C 1
ATOM 810 O O . MET A 1 103 ? 9.293 1.918 -14.143 1.00 89.56 103 MET A O 1
ATOM 814 N N . ILE A 1 104 ? 9.718 1.330 -12.027 1.00 92.19 104 ILE A N 1
ATOM 815 C CA . ILE A 1 104 ? 8.369 0.839 -11.730 1.00 92.19 104 ILE A CA 1
ATOM 816 C C . ILE A 1 104 ? 7.824 1.479 -10.454 1.00 92.19 104 ILE A C 1
ATOM 818 O O . ILE A 1 104 ? 8.523 1.612 -9.458 1.00 92.19 104 ILE A O 1
ATOM 822 N N . ALA A 1 105 ? 6.555 1.874 -10.470 1.00 94.56 105 ALA A N 1
ATOM 823 C CA . ALA A 1 105 ? 5.890 2.456 -9.313 1.00 94.56 105 ALA A CA 1
ATOM 824 C C . ALA A 1 105 ? 4.456 1.946 -9.170 1.00 94.56 105 ALA A C 1
ATOM 826 O O . ALA A 1 105 ? 3.867 1.393 -10.099 1.00 94.56 105 ALA A O 1
ATOM 827 N N . HIS A 1 106 ? 3.865 2.173 -8.000 1.00 95.06 106 HIS A N 1
ATOM 828 C CA . HIS A 1 106 ? 2.463 1.879 -7.729 1.00 95.06 106 HIS A CA 1
ATOM 829 C C . HIS A 1 106 ? 1.827 3.062 -7.006 1.00 95.06 106 HIS A C 1
ATOM 831 O O . HIS A 1 106 ? 2.457 3.734 -6.193 1.00 95.06 106 HIS A O 1
ATOM 837 N N . SER A 1 107 ? 0.590 3.376 -7.373 1.00 94.00 107 SER A N 1
ATOM 838 C CA . SER A 1 107 ? -0.085 4.594 -6.909 1.00 94.00 107 SER A CA 1
ATOM 839 C C . SER A 1 107 ? -1.607 4.465 -6.880 1.00 94.00 107 SER A C 1
ATOM 841 O O . SER A 1 107 ? -2.301 5.469 -6.734 1.00 94.00 107 SER A O 1
ATOM 843 N N . ALA A 1 108 ? -2.153 3.267 -7.086 1.00 92.81 108 ALA A N 1
ATOM 844 C CA . ALA A 1 108 ? -3.589 3.015 -7.060 1.00 92.81 108 ALA A CA 1
ATOM 845 C C . ALA A 1 108 ? -4.001 2.438 -5.701 1.00 92.81 108 ALA A C 1
ATOM 847 O O . ALA A 1 108 ? -3.233 1.691 -5.099 1.00 92.81 108 ALA A O 1
ATOM 848 N N . ALA A 1 109 ? -5.228 2.726 -5.261 1.00 93.38 109 ALA A N 1
ATOM 849 C CA . ALA A 1 109 ? -5.887 1.831 -4.315 1.00 93.38 109 ALA A CA 1
ATOM 850 C C . ALA A 1 109 ? -6.079 0.476 -5.012 1.00 93.38 109 ALA A C 1
ATOM 852 O O . ALA A 1 109 ? -6.454 0.434 -6.188 1.00 93.38 109 ALA A O 1
ATOM 853 N N . VAL A 1 110 ? -5.771 -0.615 -4.319 1.00 95.00 110 VAL A N 1
ATOM 854 C CA . VAL A 1 110 ? -5.700 -1.947 -4.923 1.00 95.00 110 VAL A CA 1
ATOM 855 C C . VAL A 1 110 ? -6.992 -2.724 -4.663 1.00 95.00 110 VAL A C 1
ATOM 857 O O . VAL A 1 110 ? -7.334 -2.953 -3.508 1.00 95.00 110 VAL A O 1
ATOM 860 N N . PRO A 1 111 ? -7.739 -3.155 -5.692 1.00 96.62 111 PRO A N 1
ATOM 861 C CA . PRO A 1 111 ? -8.930 -3.959 -5.461 1.00 96.62 111 PRO A CA 1
ATOM 862 C C . PRO A 1 111 ? -8.560 -5.326 -4.875 1.00 96.62 111 PRO A C 1
ATOM 864 O O . PRO A 1 111 ? -7.560 -5.937 -5.260 1.00 96.62 111 PRO A O 1
ATOM 867 N N . ILE A 1 112 ? -9.400 -5.803 -3.957 1.00 96.69 112 ILE A N 1
ATOM 868 C CA . ILE A 1 112 ? -9.249 -7.094 -3.284 1.00 96.69 112 ILE A CA 1
ATOM 869 C C . ILE A 1 112 ? -10.481 -7.946 -3.592 1.00 96.69 112 ILE A C 1
ATOM 871 O O . ILE A 1 112 ? -11.614 -7.481 -3.465 1.00 96.69 112 ILE A O 1
ATOM 875 N N . VAL A 1 113 ? -10.253 -9.187 -4.020 1.00 95.38 113 VAL A N 1
ATOM 876 C CA . VAL A 1 113 ? -11.289 -10.187 -4.300 1.00 95.38 113 VAL A CA 1
ATOM 877 C C . VAL A 1 113 ? -11.003 -11.414 -3.439 1.00 95.38 113 VAL A C 1
ATOM 879 O O . VAL A 1 113 ? -10.021 -12.121 -3.671 1.00 95.38 113 VAL A O 1
ATOM 882 N N . GLY A 1 114 ? -11.845 -11.650 -2.430 1.00 93.88 114 GLY A N 1
ATOM 883 C CA . GLY A 1 114 ? -11.543 -12.619 -1.372 1.00 93.88 114 GLY A CA 1
ATOM 884 C C . GLY A 1 114 ? -10.257 -12.217 -0.650 1.00 93.88 114 GLY A C 1
ATOM 885 O O . GLY A 1 114 ? -10.159 -11.099 -0.152 1.00 93.88 114 GLY A O 1
ATOM 886 N N . ASP A 1 115 ? -9.254 -13.091 -0.686 1.00 93.62 115 ASP A N 1
ATOM 887 C CA . ASP A 1 115 ? -7.931 -12.843 -0.096 1.00 93.62 115 ASP A CA 1
ATOM 888 C C . ASP A 1 115 ? -6.878 -12.449 -1.138 1.00 93.62 115 ASP A C 1
ATOM 890 O O . ASP A 1 115 ? -5.685 -12.422 -0.849 1.00 93.62 115 ASP A O 1
ATOM 894 N N . THR A 1 116 ? -7.290 -12.184 -2.381 1.00 94.69 116 THR A N 1
ATOM 895 C CA . THR A 1 116 ? -6.374 -11.839 -3.471 1.00 94.69 116 THR A CA 1
ATOM 896 C C . THR A 1 116 ? -6.428 -10.352 -3.768 1.00 94.69 116 THR A C 1
ATOM 898 O O . THR A 1 116 ? -7.462 -9.827 -4.179 1.00 94.69 116 THR A O 1
ATOM 901 N N . VAL A 1 117 ? -5.290 -9.677 -3.634 1.00 95.81 117 VAL A N 1
ATOM 902 C CA . VAL A 1 117 ? -5.114 -8.308 -4.114 1.00 95.81 117 VAL A CA 1
ATOM 903 C C . VAL A 1 117 ? -4.728 -8.312 -5.590 1.00 95.81 117 VAL A C 1
ATOM 905 O O . VAL A 1 117 ? -3.865 -9.081 -6.014 1.00 95.81 117 VAL A O 1
ATOM 908 N N . ILE A 1 118 ? -5.361 -7.445 -6.378 1.00 95.75 118 ILE A N 1
ATOM 909 C CA . ILE A 1 118 ? -5.060 -7.264 -7.798 1.00 95.75 118 ILE A CA 1
ATOM 910 C C . ILE A 1 118 ? -4.251 -5.981 -7.966 1.00 95.75 118 ILE A C 1
ATOM 912 O O . ILE A 1 118 ? -4.717 -4.887 -7.650 1.00 95.75 118 ILE A O 1
ATOM 916 N N . ILE A 1 119 ? -3.028 -6.111 -8.472 1.00 93.38 119 ILE A N 1
ATOM 917 C CA . ILE A 1 119 ? -2.065 -5.018 -8.548 1.00 93.38 119 ILE A CA 1
ATOM 918 C C . ILE A 1 119 ? -1.605 -4.770 -9.983 1.00 93.38 119 ILE A C 1
ATOM 920 O O . ILE A 1 119 ? -1.065 -5.659 -10.638 1.00 93.38 119 ILE A O 1
ATOM 924 N N . GLY A 1 120 ? -1.827 -3.550 -10.472 1.00 92.44 120 GLY A N 1
ATOM 925 C CA . GLY A 1 120 ? -1.199 -3.029 -11.691 1.00 92.44 120 GLY A CA 1
ATOM 926 C C . GLY A 1 120 ? 0.081 -2.259 -11.373 1.00 92.44 120 GLY A C 1
ATOM 927 O O . GLY A 1 120 ? 0.464 -2.152 -10.207 1.00 92.44 120 GLY A O 1
ATOM 928 N N . SER A 1 121 ? 0.720 -1.680 -12.386 1.00 92.50 121 SER A N 1
ATOM 929 C CA . SER A 1 121 ? 1.950 -0.895 -12.243 1.00 92.50 121 SER A CA 1
ATOM 930 C C . SER A 1 121 ? 1.901 0.412 -13.035 1.00 92.50 121 SER A C 1
ATOM 932 O O . SER A 1 121 ? 1.144 0.575 -13.990 1.00 92.50 121 SER A O 1
ATOM 934 N N . VAL A 1 122 ? 2.731 1.359 -12.614 1.00 92.56 122 VAL A N 1
ATOM 935 C CA . VAL A 1 122 ? 3.174 2.496 -13.414 1.00 92.56 122 VAL A CA 1
ATOM 936 C C . VAL A 1 122 ? 4.561 2.143 -13.930 1.00 92.56 122 VAL A C 1
ATOM 938 O O . VAL A 1 122 ? 5.457 1.871 -13.134 1.00 92.56 122 VAL A O 1
ATOM 941 N N . VAL A 1 123 ? 4.727 2.137 -15.247 1.00 90.62 123 VAL A N 1
ATOM 942 C CA . VAL A 1 123 ? 6.008 1.871 -15.908 1.00 90.62 123 VAL A CA 1
ATOM 943 C C . VAL A 1 123 ? 6.605 3.193 -16.370 1.00 90.62 123 VAL A C 1
ATOM 945 O O . VAL A 1 123 ? 5.883 4.095 -16.800 1.00 90.62 123 VAL A O 1
ATOM 948 N N . TYR A 1 124 ? 7.920 3.323 -16.240 1.00 87.75 124 TYR A N 1
ATOM 949 C CA . TYR A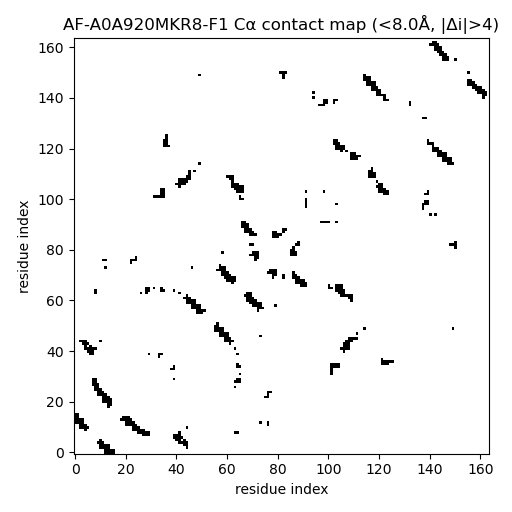 1 124 ? 8.664 4.456 -16.766 1.00 87.75 124 TYR A CA 1
ATOM 950 C C . TYR A 1 124 ? 8.546 4.511 -18.295 1.00 87.75 124 TYR A C 1
ATOM 952 O O . TYR A 1 124 ? 8.947 3.580 -18.986 1.00 87.75 124 TYR A O 1
ATOM 960 N N . ASP A 1 125 ? 8.009 5.611 -18.813 1.00 83.31 125 ASP A N 1
ATOM 961 C CA . ASP A 1 125 ? 7.743 5.835 -20.241 1.00 83.31 125 ASP A CA 1
ATOM 962 C C . ASP A 1 125 ? 8.331 7.167 -20.754 1.00 83.31 125 ASP A C 1
ATOM 964 O O . ASP A 1 125 ? 8.045 7.594 -21.873 1.00 83.31 125 ASP A O 1
ATOM 968 N N . GLN A 1 126 ? 9.150 7.842 -19.940 1.00 79.19 126 GLN A N 1
ATOM 969 C CA . GLN A 1 126 ? 9.790 9.099 -20.324 1.00 79.19 126 GLN A CA 1
ATOM 970 C C . GLN A 1 126 ? 10.959 8.841 -21.290 1.00 79.19 126 GLN A C 1
ATOM 972 O O . GLN A 1 126 ? 11.549 7.756 -21.269 1.00 79.19 126 GLN A O 1
ATOM 977 N N . PRO A 1 127 ? 11.355 9.836 -22.107 1.00 77.62 127 PRO A N 1
ATOM 978 C CA . PRO A 1 127 ? 12.536 9.728 -22.957 1.00 77.62 127 PRO A CA 1
ATOM 979 C C . PRO A 1 127 ? 13.787 9.360 -22.144 1.00 77.62 127 PRO A C 1
ATOM 981 O O . PRO A 1 127 ? 14.262 10.139 -21.320 1.00 77.62 127 PRO A O 1
ATOM 984 N N . MET A 1 128 ? 14.327 8.165 -22.384 1.00 71.19 128 MET A N 1
ATOM 985 C CA . MET A 1 128 ? 15.437 7.587 -21.618 1.00 71.19 128 MET A CA 1
ATOM 986 C C . MET A 1 128 ? 16.806 8.062 -22.124 1.00 71.19 128 MET A C 1
ATOM 988 O O . MET A 1 128 ? 17.694 7.241 -22.380 1.00 71.19 128 MET A O 1
ATOM 992 N N . PHE A 1 129 ? 16.985 9.374 -22.304 1.00 66.00 129 PHE A N 1
ATOM 993 C CA . PHE A 1 129 ? 18.298 9.930 -22.641 1.00 66.00 129 PHE A CA 1
ATOM 994 C C . PHE A 1 129 ? 19.293 9.510 -21.543 1.00 66.00 129 PHE A C 1
ATOM 996 O O . PHE A 1 129 ? 19.052 9.764 -20.366 1.00 66.00 129 PHE A O 1
ATOM 1003 N N . ASP A 1 130 ? 20.336 8.769 -21.924 1.00 64.25 130 ASP A N 1
ATOM 1004 C CA . ASP A 1 130 ? 21.372 8.188 -21.048 1.00 64.25 130 ASP A CA 1
ATOM 1005 C C . ASP A 1 130 ? 20.912 7.144 -20.004 1.00 64.25 130 ASP A C 1
ATOM 1007 O O . ASP A 1 130 ? 21.724 6.660 -19.219 1.00 64.25 130 ASP A O 1
ATOM 1011 N N . MET A 1 131 ? 19.638 6.730 -20.021 1.00 66.44 131 MET A N 1
ATOM 1012 C CA . MET A 1 131 ? 19.088 5.656 -19.167 1.00 66.44 131 MET A CA 1
ATOM 1013 C C . MET A 1 131 ? 18.554 4.465 -19.968 1.00 66.44 131 MET A C 1
ATOM 1015 O O . MET A 1 131 ? 17.914 3.578 -19.409 1.00 66.44 131 MET A O 1
ATOM 1019 N N . THR A 1 132 ? 18.784 4.447 -21.284 1.00 69.56 132 THR A N 1
ATOM 1020 C CA . THR A 1 132 ? 18.334 3.347 -22.141 1.00 69.56 132 THR A CA 1
ATOM 1021 C C . THR A 1 132 ? 19.044 2.060 -21.707 1.00 69.56 132 THR A C 1
ATOM 1023 O O . THR A 1 132 ? 20.276 2.015 -21.768 1.00 69.56 132 THR A O 1
ATOM 1026 N N . PRO A 1 133 ? 18.314 1.026 -21.252 1.00 70.31 133 PRO A N 1
ATOM 1027 C CA . PRO A 1 133 ? 18.939 -0.227 -20.868 1.00 70.31 133 PRO A CA 1
ATOM 1028 C C . PRO A 1 133 ? 19.606 -0.880 -22.079 1.00 70.31 133 PRO A C 1
ATOM 1030 O O . PRO A 1 133 ? 19.197 -0.666 -23.222 1.00 70.31 133 PRO A O 1
ATOM 1033 N N . GLU A 1 134 ? 20.611 -1.718 -21.821 1.00 74.75 134 GLU A N 1
ATOM 1034 C CA . GLU A 1 134 ? 21.318 -2.456 -22.874 1.00 74.75 134 GLU A CA 1
ATOM 1035 C C . GLU A 1 134 ? 20.344 -3.301 -23.712 1.00 74.75 134 GLU A C 1
ATOM 1037 O O . GLU A 1 134 ? 20.516 -3.443 -24.925 1.00 74.75 134 GLU A O 1
ATOM 1042 N N . LYS A 1 135 ? 19.280 -3.822 -23.084 1.00 75.56 135 LYS A N 1
ATOM 1043 C CA . LYS A 1 135 ? 18.203 -4.542 -23.761 1.00 75.56 135 LYS A CA 1
ATOM 1044 C C . LYS A 1 135 ? 16.847 -3.952 -23.395 1.00 75.56 135 LYS A C 1
ATOM 1046 O O . LYS A 1 135 ? 16.526 -3.760 -22.228 1.00 75.56 135 LYS A O 1
ATOM 1051 N N . LEU A 1 136 ? 15.976 -3.785 -24.394 1.00 72.81 136 LEU A N 1
ATOM 1052 C CA . LEU A 1 136 ? 14.575 -3.382 -24.179 1.00 72.81 136 LEU A CA 1
ATOM 1053 C C . LEU A 1 136 ? 13.810 -4.350 -23.266 1.00 72.81 136 LEU A C 1
ATOM 1055 O O . LEU A 1 136 ? 12.836 -3.962 -22.627 1.00 72.81 136 LEU A O 1
ATOM 1059 N N . THR A 1 137 ? 14.257 -5.605 -23.183 1.00 70.31 137 THR A N 1
ATOM 1060 C CA . THR A 1 137 ? 13.712 -6.591 -22.249 1.00 70.31 137 THR A CA 1
ATOM 1061 C C . THR A 1 137 ? 13.907 -6.207 -20.793 1.00 70.31 137 THR A C 1
ATOM 1063 O O . THR A 1 137 ? 13.183 -6.740 -19.969 1.00 70.31 137 THR A O 1
ATOM 1066 N N . ASP A 1 138 ? 14.826 -5.302 -20.466 1.00 76.06 138 ASP A N 1
ATOM 1067 C CA . ASP A 1 138 ? 15.122 -4.913 -19.084 1.00 76.06 138 ASP A CA 1
ATOM 1068 C C . ASP A 1 138 ? 14.141 -3.844 -18.568 1.00 76.06 138 ASP A C 1
ATOM 1070 O O . ASP A 1 138 ? 14.104 -3.549 -17.374 1.00 76.06 138 ASP A O 1
ATOM 1074 N N . LEU A 1 139 ? 13.290 -3.297 -19.447 1.00 83.38 139 LEU A N 1
ATOM 1075 C CA . LEU A 1 139 ? 12.209 -2.402 -19.047 1.00 83.38 139 LEU A CA 1
ATOM 1076 C C . LEU A 1 139 ? 11.161 -3.151 -18.210 1.00 83.38 139 LEU A C 1
ATOM 1078 O O . LEU A 1 139 ? 10.877 -4.324 -18.485 1.00 83.38 139 LEU A O 1
ATOM 1082 N N . PRO A 1 140 ? 10.532 -2.502 -17.217 1.00 86.75 140 PRO A N 1
ATOM 1083 C CA . PRO A 1 140 ? 9.478 -3.126 -16.430 1.00 86.75 140 PRO A CA 1
ATOM 1084 C C . PRO A 1 140 ? 8.305 -3.594 -17.301 1.00 86.75 140 PRO A C 1
ATOM 1086 O O . PRO A 1 140 ? 7.898 -2.889 -18.226 1.00 86.75 140 PRO A O 1
ATOM 1089 N N . PRO A 1 141 ? 7.710 -4.762 -17.018 1.00 86.12 141 PRO A N 1
ATOM 1090 C CA . PRO A 1 141 ? 6.496 -5.175 -17.701 1.00 86.12 141 PRO A CA 1
ATOM 1091 C C . PRO A 1 141 ? 5.268 -4.434 -17.150 1.00 86.12 141 PRO A C 1
ATOM 1093 O O . PRO A 1 141 ? 5.143 -4.221 -15.942 1.00 86.12 141 PRO A O 1
ATOM 1096 N N . GLY A 1 142 ? 4.298 -4.143 -18.020 1.00 85.12 142 GLY A N 1
ATOM 1097 C CA . GLY A 1 142 ? 2.969 -3.636 -17.646 1.00 85.12 142 GLY A CA 1
ATOM 1098 C C . GLY A 1 142 ? 2.044 -4.717 -17.074 1.00 85.12 142 GLY A C 1
ATOM 1099 O O . GLY A 1 142 ? 0.901 -4.840 -17.503 1.00 85.12 142 GLY A O 1
ATOM 1100 N N . HIS A 1 143 ? 2.543 -5.570 -16.176 1.00 87.69 143 HIS A N 1
ATOM 1101 C CA . HIS A 1 143 ? 1.757 -6.671 -15.618 1.00 87.69 143 HIS A CA 1
ATOM 1102 C C . HIS A 1 143 ? 0.636 -6.171 -14.697 1.00 87.69 143 HIS A C 1
ATOM 1104 O O . HIS A 1 143 ? 0.854 -5.315 -13.839 1.00 87.69 143 HIS A O 1
ATOM 1110 N N . VAL A 1 144 ? -0.524 -6.824 -14.786 1.00 91.06 144 VAL A N 1
ATOM 1111 C CA . VAL A 1 144 ? -1.485 -6.909 -13.680 1.00 91.06 144 VAL A CA 1
ATOM 1112 C C . VAL A 1 144 ? -1.306 -8.271 -13.018 1.00 91.06 144 VAL A C 1
ATOM 1114 O O . VAL A 1 144 ? -1.258 -9.278 -13.721 1.00 91.06 144 VAL A O 1
ATOM 1117 N N . ARG A 1 145 ? -1.164 -8.313 -11.689 1.00 90.44 145 ARG A N 1
ATOM 1118 C CA . ARG A 1 145 ? -0.902 -9.544 -10.925 1.00 90.44 145 ARG A CA 1
ATOM 1119 C C . ARG A 1 145 ? -1.898 -9.715 -9.786 1.00 90.44 145 ARG A C 1
ATOM 1121 O O . ARG A 1 145 ? -2.287 -8.735 -9.162 1.00 90.44 145 ARG A O 1
ATOM 1128 N N . GLY A 1 146 ? -2.267 -10.960 -9.502 1.00 92.62 146 GLY A N 1
ATOM 1129 C CA . GLY A 1 146 ? -2.931 -11.347 -8.258 1.00 92.62 146 GLY A CA 1
ATOM 1130 C C . GLY A 1 146 ? -1.895 -11.779 -7.221 1.00 92.62 146 GLY A C 1
ATOM 1131 O O . GLY A 1 146 ? -0.969 -12.509 -7.566 1.00 92.62 146 GLY A O 1
ATOM 1132 N N . LEU A 1 147 ? -2.027 -11.326 -5.977 1.00 91.56 147 LEU A N 1
ATOM 1133 C CA . LEU A 1 147 ? -1.203 -11.769 -4.850 1.00 91.56 147 LEU A CA 1
ATOM 1134 C C . LEU A 1 147 ? -2.119 -12.146 -3.687 1.00 91.56 147 LEU A C 1
ATOM 1136 O O . LEU A 1 147 ? -3.063 -11.420 -3.390 1.00 91.56 147 LEU A O 1
ATOM 1140 N N . THR A 1 148 ? -1.843 -13.263 -3.019 1.00 92.44 148 THR A N 1
ATOM 1141 C CA . THR A 1 148 ? -2.565 -13.612 -1.790 1.00 92.44 148 THR A CA 1
ATOM 1142 C C . THR A 1 148 ? -2.126 -12.706 -0.639 1.00 92.44 148 THR A C 1
ATOM 1144 O O . THR A 1 148 ? -0.931 -12.450 -0.454 1.00 92.44 148 THR A O 1
ATOM 1147 N N . LEU A 1 149 ? -3.097 -12.223 0.131 1.00 92.94 149 LEU A N 1
ATOM 1148 C CA . LEU A 1 149 ? -2.895 -11.477 1.370 1.00 92.94 149 LEU A CA 1
ATOM 1149 C C . LEU A 1 149 ? -2.688 -12.411 2.568 1.00 92.94 149 LEU A C 1
ATOM 1151 O O . LEU A 1 149 ? -2.047 -12.024 3.542 1.00 92.94 149 LEU A O 1
ATOM 1155 N N . ILE A 1 150 ? -3.153 -13.659 2.471 1.00 89.69 150 ILE A N 1
ATOM 1156 C CA . ILE A 1 150 ? -2.846 -14.716 3.434 1.00 89.69 150 ILE A CA 1
ATOM 1157 C C . ILE A 1 150 ? -1.573 -15.419 2.965 1.00 89.69 150 ILE A C 1
ATOM 1159 O O . ILE A 1 150 ? -1.566 -16.100 1.936 1.00 89.69 150 ILE A O 1
ATOM 1163 N N . GLN A 1 151 ? -0.482 -15.240 3.705 1.00 73.62 151 GLN A N 1
ATOM 1164 C CA . GLN A 1 151 ? 0.825 -15.795 3.363 1.00 73.62 151 GLN A CA 1
ATOM 1165 C C . GLN A 1 151 ? 1.185 -16.949 4.308 1.00 73.62 151 GLN A C 1
ATOM 1167 O O . GLN A 1 151 ? 2.042 -16.811 5.172 1.00 73.62 151 GLN A O 1
ATOM 1172 N N . GLU A 1 152 ? 0.533 -18.108 4.149 1.00 60.34 152 GLU A N 1
ATOM 1173 C CA . GLU A 1 152 ? 0.850 -19.305 4.958 1.00 60.34 152 GLU A CA 1
ATOM 1174 C C . GLU A 1 152 ? 2.172 -19.976 4.539 1.00 60.34 152 GLU A C 1
ATOM 1176 O O . GLU A 1 152 ? 2.809 -20.685 5.312 1.00 60.34 152 GLU A O 1
ATOM 1181 N N . SER A 1 153 ? 2.618 -19.737 3.306 1.00 45.38 153 SER A N 1
ATOM 1182 C CA . SER A 1 153 ? 3.984 -19.948 2.820 1.00 45.38 153 SER A CA 1
ATOM 1183 C C . SER A 1 153 ? 4.123 -19.314 1.427 1.00 45.38 153 SER A C 1
ATOM 1185 O O . SER A 1 153 ? 3.138 -19.105 0.724 1.00 45.38 153 SER A O 1
ATOM 1187 N N . ARG A 1 154 ? 5.356 -18.960 1.054 1.00 42.75 154 ARG A N 1
ATOM 1188 C CA . ARG A 1 154 ? 5.811 -18.019 0.000 1.00 42.75 154 ARG A CA 1
ATOM 1189 C C . ARG A 1 154 ? 5.268 -18.079 -1.448 1.00 42.75 154 ARG A C 1
ATOM 1191 O O . ARG A 1 154 ? 5.866 -17.426 -2.292 1.00 42.75 154 ARG A O 1
ATOM 1198 N N . ASN A 1 155 ? 4.182 -18.762 -1.798 1.00 40.38 155 ASN A N 1
ATOM 1199 C CA . ASN A 1 155 ? 3.782 -18.895 -3.208 1.00 40.38 155 ASN A CA 1
ATOM 1200 C C . ASN A 1 155 ? 2.337 -18.448 -3.472 1.00 40.38 155 ASN A C 1
ATOM 1202 O O . ASN A 1 155 ? 1.400 -19.238 -3.394 1.00 40.38 155 ASN A O 1
ATOM 1206 N N . GLY A 1 156 ? 2.172 -17.171 -3.832 1.00 38.91 156 GLY A N 1
ATOM 1207 C CA . GLY A 1 156 ? 0.937 -16.648 -4.416 1.00 38.91 156 GLY A CA 1
ATOM 1208 C C . GLY A 1 156 ? 0.810 -17.028 -5.894 1.00 38.91 156 GLY A C 1
ATOM 1209 O O . GLY A 1 156 ? 1.783 -16.987 -6.644 1.00 38.91 156 GLY A O 1
ATOM 1210 N N . PHE A 1 157 ? -0.395 -17.413 -6.306 1.00 42.47 157 PHE A N 1
ATOM 1211 C CA . PHE A 1 157 ? -0.736 -17.749 -7.687 1.00 42.47 157 PHE A CA 1
ATOM 1212 C C . PHE A 1 157 ? -0.636 -16.505 -8.587 1.00 42.47 157 PHE A C 1
ATOM 1214 O O . PHE A 1 157 ? -1.298 -15.501 -8.334 1.00 42.47 157 PHE A O 1
ATOM 1221 N N . PHE A 1 158 ? 0.160 -16.571 -9.656 1.00 49.22 158 PHE A N 1
ATOM 1222 C CA . PHE A 1 158 ? 0.309 -15.478 -10.617 1.00 49.22 158 PHE A CA 1
ATOM 1223 C C . PHE A 1 158 ? -0.693 -15.643 -11.762 1.00 49.22 158 PHE A C 1
ATOM 1225 O O . PHE A 1 158 ? -0.587 -16.579 -12.552 1.00 49.22 158 PHE A O 1
ATOM 1232 N N . ILE A 1 159 ? -1.628 -14.704 -11.907 1.00 45.06 159 ILE A N 1
ATOM 1233 C CA . ILE A 1 159 ? -2.286 -14.485 -13.199 1.00 45.06 159 ILE A CA 1
ATOM 1234 C C . ILE A 1 159 ? -1.445 -13.446 -13.933 1.00 45.06 159 ILE A C 1
ATOM 1236 O O . ILE A 1 159 ? -1.375 -12.293 -13.519 1.00 45.06 159 ILE A O 1
ATOM 1240 N N . HIS A 1 160 ? -0.759 -13.887 -14.983 1.00 47.88 160 HIS A N 1
ATOM 1241 C CA . HIS A 1 160 ? -0.050 -13.026 -15.920 1.00 47.88 160 HIS A CA 1
ATOM 1242 C C . HIS A 1 160 ? -1.019 -12.653 -17.045 1.00 47.88 160 HIS A C 1
ATOM 1244 O O . HIS A 1 160 ? -1.595 -13.529 -17.687 1.00 47.88 160 HIS A O 1
ATOM 1250 N N . SER A 1 161 ? -1.182 -11.356 -17.292 1.00 39.31 161 SER A N 1
ATOM 1251 C CA . SER A 1 161 ? -1.692 -10.864 -18.568 1.00 39.31 161 SER A CA 1
ATOM 1252 C C . SER A 1 161 ? -0.803 -9.704 -19.016 1.00 39.31 161 SER A C 1
ATOM 1254 O O . SER A 1 161 ? -0.692 -8.717 -18.279 1.00 39.31 161 SER A O 1
ATOM 1256 N N . PRO A 1 162 ? -0.109 -9.816 -20.161 1.00 42.19 162 PRO A N 1
ATOM 1257 C CA . PRO A 1 162 ? 0.544 -8.677 -20.771 1.00 42.19 162 PRO A CA 1
ATOM 1258 C C . PRO A 1 162 ? -0.553 -7.781 -21.350 1.00 42.19 162 PRO A C 1
ATOM 1260 O O . PRO A 1 162 ? -1.362 -8.222 -22.167 1.00 42.19 162 PRO A O 1
ATOM 1263 N N . VAL A 1 163 ? -0.611 -6.533 -20.896 1.00 41.25 163 VAL A N 1
ATOM 1264 C CA . VAL A 1 163 ? -1.418 -5.514 -21.569 1.00 41.25 163 VAL A CA 1
ATOM 1265 C C . VAL A 1 163 ? -0.571 -5.031 -22.749 1.00 41.25 163 VAL A C 1
ATOM 1267 O O . VAL A 1 163 ? 0.527 -4.519 -22.530 1.00 41.25 163 VAL A O 1
ATOM 1270 N N . TRP A 1 164 ? -1.020 -5.341 -23.967 1.00 36.19 164 TRP A N 1
ATOM 1271 C CA . TRP A 1 164 ? -0.338 -5.037 -25.232 1.00 36.19 164 TRP A CA 1
ATOM 1272 C C . TRP A 1 164 ? -0.462 -3.565 -25.615 1.00 36.19 164 TRP A C 1
ATOM 1274 O O . TRP A 1 164 ? -1.561 -3.003 -25.400 1.00 36.19 164 TRP A O 1
#

Nearest PDB structures (foldseek):
  6zcw-assembly1_A  TM=7.826E-01  e=3.045E-05  Pseudomonas putida KT2440
  8afw-assembly1_B  TM=5.022E-01  e=4.450E-01  Saccharomyces cerevisiae
  7asd-assembly1_AA  TM=4.945E-01  e=9.713E-01  Apis mellifera
  3taw-assembly1_A  TM=3.891E-01  e=3.915E+00  Parabacteroides distasonis ATCC 8503
  3r67-assembly2_B  TM=3.648E-01  e=9.553E+00  Bacteroides thetaiotaomicron VPI-5482

Solvent-accessible surface area (backbone atoms only — not comparable to full-atom values): 9307 Å² total; per-residue (Å²): 118,39,80,50,52,42,45,63,38,34,40,34,37,25,39,71,87,78,70,45,77,74,36,72,33,76,67,60,33,57,80,72,49,75,29,19,70,76,37,75,48,48,67,38,61,26,83,43,73,42,79,52,99,91,50,68,48,56,27,37,36,41,45,29,38,59,31,35,38,34,36,24,32,61,86,70,45,45,58,30,69,74,28,70,62,85,6,27,39,69,59,58,58,92,68,91,53,76,45,62,60,66,35,30,14,24,38,50,45,48,57,67,59,90,57,31,37,43,42,67,61,36,55,54,76,67,88,49,81,96,64,66,62,99,44,80,81,49,54,60,77,64,42,40,35,40,39,54,67,72,57,91,61,101,72,58,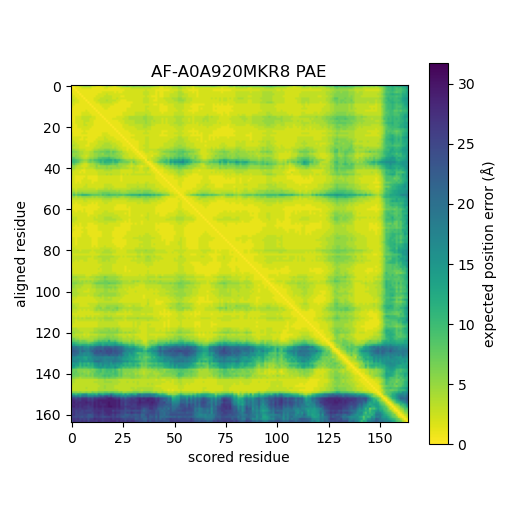68,75,52,83,47,82,70,128

Foldseek 3Di:
DDWWAFLQAKIWDADPVPRHTPDMDHPNLCVVPFFAPPGRAAAGWDWDFPDDPVGTFIWTWDFWSLQKIFTARPNRRAAPPQFPHRRIDGRCPPQVDHEDSRQKGFHYHWDDDPQKTKGFIRGHDDPCDVNDDPDPVRGGFRWTFIAGRRPPDDDGDTDTDGPD

Radius of gyration: 16.37 Å; Cα contacts (8 Å, |Δi|>4): 364; chains: 1; bounding box: 38×35×41 Å